Protein AF-A0A2S9GPL2-F1 (afdb_monomer_lite)

Secondary structure (DSSP, 8-state):
-HHHHHHHHHHHHHHH-TTS---HHHHHHHHHHHHHHHHHH-B-TTS-BSS-------SS-STT----------

pLDDT: mean 90.33, std 11.75, range [43.88, 98.06]

Structure (mmCIF, N/CA/C/O backbone):
data_AF-A0A2S9GPL2-F1
#
_entry.id   AF-A0A2S9GPL2-F1
#
loop_
_atom_site.group_PDB
_atom_site.id
_atom_site.type_symbol
_atom_site.label_atom_id
_atom_site.label_alt_id
_atom_site.label_comp_id
_atom_site.label_asym_id
_atom_site.label_entity_id
_atom_site.label_seq_id
_atom_site.pdbx_PDB_ins_code
_atom_site.Cartn_x
_atom_site.Cartn_y
_atom_site.Cartn_z
_atom_site.occupancy
_atom_site.B_iso_or_equiv
_atom_site.auth_seq_id
_atom_site.auth_comp_id
_atom_site.auth_asym_id
_atom_site.auth_atom_id
_atom_site.pdbx_PDB_model_num
ATOM 1 N N . MET A 1 1 ? -10.461 -1.368 -11.654 1.00 81.06 1 MET A N 1
ATOM 2 C CA . MET A 1 1 ? -9.569 -0.180 -11.661 1.00 81.06 1 MET A CA 1
ATOM 3 C C . MET A 1 1 ? -9.055 0.094 -10.255 1.00 81.06 1 MET A C 1
ATOM 5 O O . MET A 1 1 ? -9.811 -0.108 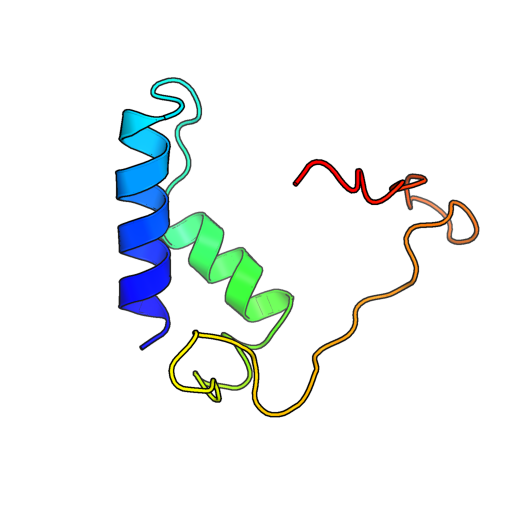-9.311 1.00 81.06 1 MET A O 1
ATOM 9 N N . ALA A 1 2 ? -7.824 0.598 -10.115 1.00 90.25 2 ALA A N 1
ATOM 10 C CA . ALA A 1 2 ? -7.184 0.840 -8.814 1.00 90.25 2 ALA A CA 1
ATOM 11 C C . ALA A 1 2 ? -7.969 1.803 -7.897 1.00 90.25 2 ALA A C 1
ATOM 13 O O . ALA A 1 2 ? -8.102 1.541 -6.708 1.00 90.25 2 ALA A O 1
ATOM 14 N N . LEU A 1 3 ? -8.582 2.861 -8.448 1.00 94.44 3 LEU A N 1
ATOM 15 C CA . LEU A 1 3 ? -9.395 3.808 -7.667 1.00 94.44 3 LEU A CA 1
ATOM 16 C C . LEU A 1 3 ? -10.542 3.129 -6.900 1.00 94.44 3 LEU A C 1
ATOM 18 O O . LEU A 1 3 ? -10.786 3.453 -5.739 1.00 94.44 3 LEU A O 1
ATOM 22 N N . ALA A 1 4 ? -11.236 2.183 -7.539 1.00 94.25 4 ALA A N 1
ATOM 23 C CA . ALA A 1 4 ? -12.327 1.455 -6.899 1.00 94.25 4 ALA A CA 1
ATOM 24 C C . ALA A 1 4 ? -11.816 0.604 -5.727 1.00 94.25 4 ALA A C 1
ATOM 26 O O . ALA A 1 4 ? -12.464 0.554 -4.686 1.00 94.25 4 ALA A O 1
ATOM 27 N N . ALA A 1 5 ? -10.629 0.003 -5.866 1.00 94.44 5 ALA A N 1
ATOM 28 C CA . ALA A 1 5 ? -10.004 -0.765 -4.794 1.00 94.44 5 ALA A CA 1
ATOM 29 C C . ALA A 1 5 ? -9.658 0.119 -3.582 1.00 94.44 5 ALA A C 1
ATOM 31 O O . ALA A 1 5 ? -9.971 -0.258 -2.457 1.00 94.44 5 ALA A O 1
ATOM 32 N N . TYR A 1 6 ? -9.098 1.317 -3.793 1.00 97.06 6 TYR A N 1
ATOM 33 C CA . TYR A 1 6 ? -8.759 2.228 -2.689 1.00 97.06 6 TYR A CA 1
ATOM 34 C C . TYR A 1 6 ? -9.992 2.746 -1.937 1.00 97.06 6 TYR A C 1
ATOM 36 O O . TYR A 1 6 ? -9.984 2.791 -0.710 1.00 97.06 6 TYR A O 1
ATOM 44 N N . ARG A 1 7 ? -11.072 3.087 -2.652 1.00 97.69 7 ARG A N 1
ATOM 45 C CA . ARG A 1 7 ? -12.348 3.489 -2.027 1.00 97.69 7 ARG A CA 1
ATOM 46 C C . ARG A 1 7 ? -13.012 2.344 -1.265 1.00 97.69 7 ARG A C 1
ATOM 48 O O . ARG A 1 7 ? -13.573 2.555 -0.192 1.00 97.69 7 ARG A O 1
ATOM 55 N N . ASN A 1 8 ? -12.937 1.131 -1.812 1.00 96.75 8 ASN A N 1
ATOM 56 C CA . ASN A 1 8 ? -13.443 -0.052 -1.129 1.00 96.75 8 ASN A CA 1
ATOM 57 C C . ASN A 1 8 ? -12.668 -0.306 0.172 1.00 96.75 8 ASN A C 1
ATOM 59 O O . ASN A 1 8 ? -13.279 -0.515 1.212 1.00 96.75 8 ASN A O 1
ATOM 63 N N . ALA A 1 9 ? -11.336 -0.208 0.139 1.00 96.81 9 ALA A N 1
ATOM 64 C CA . ALA A 1 9 ? -10.501 -0.377 1.326 1.00 96.81 9 ALA A CA 1
ATOM 65 C C . ALA A 1 9 ? -10.827 0.643 2.432 1.00 96.81 9 ALA A C 1
ATOM 67 O O . ALA A 1 9 ? -10.963 0.255 3.588 1.00 96.81 9 ALA A O 1
ATOM 68 N N . GLU A 1 10 ? -11.021 1.920 2.085 1.00 97.62 10 GLU A N 1
ATOM 69 C CA . GLU A 1 10 ? -11.495 2.946 3.028 1.00 97.62 10 GLU A CA 1
ATOM 70 C C . GLU A 1 10 ? -12.846 2.557 3.651 1.00 97.62 10 GLU A C 1
ATOM 72 O O . GLU A 1 10 ? -12.990 2.570 4.871 1.00 97.62 10 GLU A O 1
ATOM 77 N N . THR A 1 11 ? -13.811 2.131 2.830 1.00 97.75 11 THR A N 1
ATOM 78 C CA . THR A 1 11 ? -15.145 1.715 3.301 1.00 97.75 11 THR A CA 1
ATOM 79 C C . THR A 1 11 ? -15.065 0.511 4.243 1.00 97.75 11 THR A C 1
ATOM 81 O O . THR A 1 11 ? -15.695 0.498 5.300 1.00 97.75 11 THR A O 1
ATOM 84 N N . MET A 1 12 ? -14.263 -0.496 3.889 1.00 97.75 12 MET A N 1
ATOM 85 C CA . MET A 1 12 ? -14.051 -1.687 4.712 1.00 97.75 12 MET A CA 1
ATOM 86 C C . MET A 1 12 ? -13.409 -1.331 6.056 1.00 97.75 12 MET A C 1
ATOM 88 O O . MET A 1 12 ? -13.864 -1.797 7.099 1.00 97.75 12 MET A O 1
ATOM 92 N N . MET A 1 13 ? -12.382 -0.479 6.046 1.00 97.75 13 MET A N 1
ATOM 93 C CA . MET A 1 13 ? -11.671 -0.074 7.260 1.00 97.75 13 MET A CA 1
ATOM 94 C C . MET A 1 13 ? -12.504 0.839 8.153 1.00 97.75 13 MET A C 1
ATOM 96 O O . MET A 1 13 ? -12.413 0.716 9.370 1.00 97.75 13 MET A O 1
ATOM 100 N N . ALA A 1 14 ? -13.366 1.683 7.585 1.00 96.62 14 ALA A N 1
ATOM 101 C CA . ALA A 1 14 ? -14.324 2.466 8.359 1.00 96.62 14 ALA A CA 1
ATOM 102 C C . ALA A 1 14 ? -15.283 1.575 9.173 1.00 96.62 14 ALA A C 1
ATOM 104 O O . ALA A 1 14 ? -15.678 1.956 10.272 1.00 96.62 14 ALA A O 1
ATOM 105 N N . GLY A 1 15 ? -15.627 0.384 8.665 1.00 97.31 15 GLY A N 1
ATOM 106 C CA . GLY A 1 15 ? -16.419 -0.610 9.394 1.00 97.31 15 GLY A CA 1
ATOM 107 C C . GLY A 1 15 ? -15.601 -1.457 10.375 1.00 97.31 15 GLY A C 1
ATOM 108 O O . GLY A 1 15 ? -16.023 -1.654 11.511 1.00 97.31 15 GLY A O 1
ATOM 109 N N . ALA A 1 16 ? -14.436 -1.956 9.952 1.00 97.31 16 ALA A N 1
ATOM 110 C CA . ALA A 1 16 ? -13.610 -2.863 10.755 1.00 97.31 16 ALA A CA 1
ATOM 111 C C . ALA A 1 16 ? -12.860 -2.152 11.896 1.00 97.31 16 ALA A C 1
ATOM 113 O O . ALA A 1 16 ? -12.756 -2.682 13.000 1.00 97.31 16 ALA A O 1
ATOM 114 N N . TYR A 1 17 ? -12.355 -0.9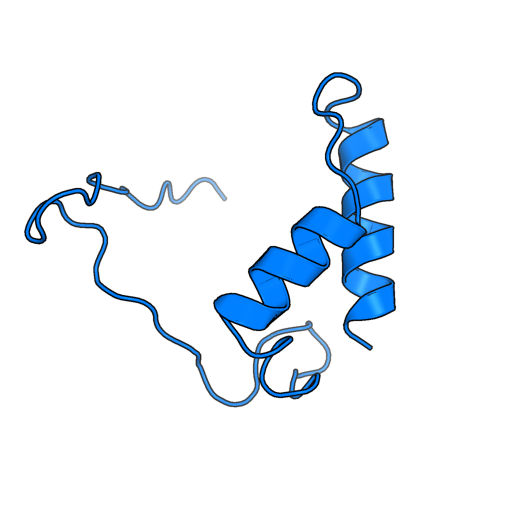45 11.635 1.00 97.12 17 TYR A N 1
ATOM 115 C CA . TYR A 1 17 ? -11.570 -0.141 12.570 1.00 97.12 17 TYR A CA 1
ATOM 116 C C . TYR A 1 17 ? -11.970 1.341 12.474 1.00 97.12 17 TYR A C 1
ATOM 118 O O . TYR A 1 17 ? -11.216 2.151 11.925 1.00 97.12 17 TYR A O 1
ATOM 126 N N . PRO A 1 18 ? -13.122 1.743 13.041 1.00 95.00 18 PRO A N 1
ATOM 127 C CA . PRO A 1 18 ? -13.659 3.098 12.873 1.00 95.00 18 PRO A CA 1
ATOM 128 C C . PRO A 1 18 ? -12.709 4.230 13.309 1.00 95.00 18 PRO A C 1
ATOM 130 O O . PRO A 1 18 ? -12.752 5.323 12.753 1.00 95.00 18 PRO A O 1
ATOM 133 N N . GLY A 1 19 ? -11.818 3.974 14.275 1.00 96.69 19 GLY A N 1
ATOM 134 C CA . GLY A 1 19 ? -10.811 4.937 14.741 1.00 96.69 19 GLY A CA 1
ATOM 135 C C . GLY A 1 19 ? -9.544 5.033 13.880 1.00 96.69 19 GLY A C 1
ATOM 136 O O . GLY A 1 19 ? -8.671 5.835 14.191 1.00 96.69 19 GLY A O 1
ATOM 137 N N . CYS A 1 20 ? -9.409 4.222 12.824 1.00 95.50 20 CYS A N 1
ATOM 138 C CA . CYS A 1 20 ? -8.205 4.180 11.989 1.00 95.50 20 CYS A CA 1
ATOM 139 C C . CYS A 1 20 ? -8.037 5.445 11.131 1.00 95.50 20 CYS A C 1
ATOM 141 O O . CYS A 1 20 ? -6.912 5.873 10.891 1.00 95.50 20 CYS A O 1
ATOM 143 N N . GLY A 1 21 ? -9.141 6.049 10.670 1.00 94.38 21 GLY A N 1
ATOM 144 C CA . GLY A 1 21 ? -9.105 7.279 9.866 1.00 94.38 21 GLY A CA 1
ATOM 145 C C . GLY A 1 21 ? -8.394 7.136 8.512 1.00 94.38 21 GLY A C 1
ATOM 146 O O . GLY A 1 21 ? -7.941 8.129 7.946 1.00 94.38 21 GLY A O 1
ATOM 147 N N . LEU A 1 22 ? -8.264 5.909 7.999 1.00 95.88 22 LEU A N 1
ATOM 148 C CA . LEU A 1 22 ? -7.559 5.613 6.755 1.00 95.88 22 LEU A CA 1
ATOM 149 C C . LEU A 1 22 ? -8.330 6.141 5.542 1.00 95.88 22 LEU A C 1
ATOM 151 O O . LEU A 1 22 ? -9.386 5.609 5.210 1.00 95.88 22 LEU A O 1
ATOM 155 N N . SER A 1 23 ? -7.775 7.134 4.847 1.00 97.38 23 SER A N 1
ATOM 156 C CA . SER A 1 23 ? -8.417 7.707 3.666 1.00 97.38 23 SER A CA 1
ATOM 157 C C . SER A 1 23 ? -7.977 7.047 2.354 1.00 97.38 23 SER A C 1
ATOM 159 O O . SER A 1 23 ? -6.820 6.643 2.177 1.00 97.38 23 SER A O 1
ATOM 161 N N . TRP A 1 24 ? -8.879 6.987 1.370 1.00 97.88 24 TRP A N 1
ATOM 162 C CA . TRP A 1 24 ? -8.583 6.371 0.067 1.00 97.88 24 TRP A CA 1
ATOM 163 C C . TRP A 1 24 ? -7.442 7.082 -0.678 1.00 97.88 24 TRP A C 1
ATOM 165 O O . TRP A 1 24 ? -6.687 6.447 -1.414 1.00 97.88 24 TRP A O 1
ATOM 175 N N . ASN A 1 25 ? -7.297 8.399 -0.505 1.00 97.88 25 ASN A N 1
ATOM 176 C CA . ASN A 1 25 ? -6.259 9.187 -1.172 1.00 97.88 25 ASN A CA 1
ATOM 177 C C . ASN A 1 25 ? -4.865 8.895 -0.601 1.00 97.88 25 ASN A C 1
ATOM 179 O O . ASN A 1 25 ? -3.900 8.873 -1.364 1.00 97.88 25 ASN A O 1
ATOM 183 N N . LEU A 1 26 ? -4.762 8.613 0.703 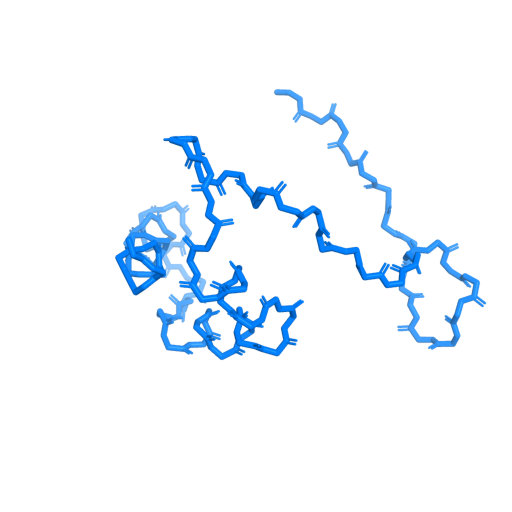1.00 97.69 26 LEU A N 1
ATOM 184 C CA . LEU A 1 26 ? -3.517 8.160 1.320 1.00 97.69 26 LEU A CA 1
ATOM 185 C C . LEU A 1 26 ? -3.104 6.797 0.750 1.00 97.69 26 LEU A C 1
ATOM 187 O O . LEU A 1 26 ? -1.978 6.639 0.277 1.00 97.69 26 LEU A O 1
ATOM 191 N N . LEU A 1 27 ? -4.040 5.844 0.702 1.00 97.19 27 LEU A N 1
ATOM 192 C CA . LEU A 1 27 ? -3.811 4.527 0.102 1.00 97.19 27 LEU A CA 1
ATOM 193 C C . LEU A 1 27 ? -3.409 4.613 -1.373 1.00 97.19 27 LEU A C 1
ATOM 195 O O . LEU A 1 27 ? -2.507 3.901 -1.812 1.00 97.19 27 LEU A O 1
ATOM 199 N N . ALA A 1 28 ? -4.042 5.502 -2.140 1.00 97.88 28 ALA A N 1
ATOM 200 C CA . ALA A 1 28 ? -3.671 5.740 -3.528 1.00 97.88 28 ALA A CA 1
ATOM 201 C C . ALA A 1 28 ? -2.244 6.299 -3.648 1.00 97.88 28 ALA A C 1
ATOM 203 O O . ALA A 1 28 ? -1.500 5.872 -4.530 1.00 97.88 28 ALA A O 1
ATOM 204 N N . GLY A 1 29 ? -1.843 7.209 -2.754 1.00 98.06 29 GLY A N 1
ATOM 205 C CA . GLY A 1 29 ? -0.476 7.725 -2.677 1.00 98.06 29 GLY A CA 1
ATOM 206 C C . GLY A 1 29 ? 0.552 6.613 -2.465 1.00 98.06 29 GLY A C 1
ATOM 207 O O . GLY A 1 29 ? 1.474 6.479 -3.268 1.00 98.06 29 GLY A O 1
ATOM 208 N N . ILE A 1 30 ? 0.334 5.760 -1.459 1.00 96.56 30 ILE A N 1
ATOM 209 C CA . ILE A 1 30 ? 1.176 4.582 -1.193 1.00 96.56 30 ILE A CA 1
ATOM 210 C C . ILE A 1 30 ? 1.202 3.669 -2.423 1.00 96.56 30 ILE A C 1
ATOM 212 O O . ILE A 1 30 ? 2.262 3.338 -2.941 1.00 96.56 30 ILE A O 1
ATOM 216 N N . GLY A 1 31 ? 0.035 3.327 -2.972 1.00 95.69 31 GLY A N 1
ATOM 217 C CA . GLY A 1 31 ? -0.065 2.446 -4.131 1.00 95.69 31 GLY A CA 1
ATOM 218 C C . GLY A 1 31 ? 0.651 2.975 -5.378 1.00 95.69 31 GLY A C 1
ATOM 219 O O . GLY A 1 31 ? 1.185 2.179 -6.155 1.00 95.69 31 GLY A O 1
ATOM 220 N N . ARG A 1 32 ? 0.710 4.298 -5.574 1.00 96.75 32 ARG A N 1
ATOM 221 C CA . ARG A 1 32 ? 1.495 4.916 -6.650 1.00 96.75 32 ARG A CA 1
ATOM 222 C C . ARG A 1 32 ? 2.991 4.699 -6.447 1.00 96.75 32 ARG A C 1
ATOM 224 O O . ARG A 1 32 ? 3.656 4.316 -7.404 1.00 96.75 32 ARG A O 1
ATOM 231 N N . ILE A 1 33 ? 3.496 4.964 -5.244 1.00 96.44 33 ILE A N 1
ATOM 232 C CA . ILE A 1 33 ? 4.929 4.887 -4.931 1.00 96.44 33 ILE A CA 1
ATOM 233 C C . ILE A 1 33 ? 5.414 3.438 -4.929 1.00 96.44 33 ILE A C 1
ATOM 235 O O . ILE A 1 33 ? 6.394 3.128 -5.594 1.00 96.44 33 ILE A O 1
ATOM 239 N N . GLU A 1 34 ? 4.680 2.545 -4.272 1.00 93.88 34 GLU A N 1
ATOM 240 C CA . GLU A 1 34 ? 5.111 1.158 -4.074 1.00 93.88 34 GLU A CA 1
ATOM 241 C C . GLU A 1 34 ? 4.925 0.281 -5.318 1.00 93.88 34 GLU A C 1
ATOM 243 O O . GLU A 1 34 ? 5.603 -0.728 -5.489 1.00 93.88 34 GLU A O 1
ATOM 248 N N . SER A 1 35 ? 3.969 0.616 -6.192 1.00 94.50 35 SER A N 1
ATOM 249 C CA . SER A 1 35 ? 3.566 -0.305 -7.267 1.00 94.50 35 SER A CA 1
ATOM 250 C C . SER A 1 35 ? 3.149 0.350 -8.578 1.00 94.50 35 SER A C 1
ATOM 252 O O . SER A 1 35 ? 2.709 -0.353 -9.488 1.00 94.50 35 SER A O 1
ATOM 254 N N . MET A 1 36 ? 3.215 1.681 -8.689 1.00 96.00 36 MET A N 1
ATOM 255 C CA . MET A 1 36 ? 2.639 2.420 -9.818 1.00 96.00 36 MET A CA 1
ATOM 256 C C . MET A 1 36 ? 1.163 2.042 -10.056 1.00 96.00 36 MET A C 1
ATOM 258 O O . MET A 1 36 ? 0.734 1.800 -11.183 1.00 96.00 36 MET A O 1
ATOM 262 N N . HIS A 1 37 ? 0.381 1.943 -8.974 1.00 96.06 37 HIS A N 1
ATOM 263 C CA . HIS A 1 37 ? -0.997 1.438 -8.988 1.00 96.06 37 HIS A CA 1
ATOM 264 C C . HIS A 1 37 ? -1.117 0.042 -9.622 1.00 96.06 37 HIS A C 1
ATOM 266 O O . HIS A 1 37 ? -1.921 -0.159 -10.532 1.00 96.06 37 HIS A O 1
ATOM 272 N N . ALA A 1 38 ? -0.307 -0.913 -9.163 1.00 94.94 38 ALA A N 1
ATOM 273 C CA . ALA A 1 38 ? -0.178 -2.244 -9.757 1.00 94.94 38 ALA A CA 1
ATOM 274 C C . ALA A 1 38 ? 0.156 -2.196 -11.263 1.00 94.94 38 ALA A C 1
ATOM 276 O O . ALA A 1 38 ? -0.527 -2.814 -12.077 1.00 94.94 38 ALA A O 1
ATOM 277 N N . ASN A 1 39 ? 1.182 -1.427 -11.648 1.00 95.00 39 ASN A N 1
ATOM 278 C CA . ASN A 1 39 ? 1.575 -1.202 -13.047 1.00 95.00 39 ASN A CA 1
ATOM 279 C C . ASN A 1 39 ? 0.405 -0.700 -13.921 1.00 95.00 39 ASN A C 1
ATOM 281 O O . ASN A 1 39 ? 0.133 -1.223 -15.000 1.00 95.00 39 ASN A O 1
ATOM 285 N N . GLY A 1 40 ? -0.330 0.302 -13.429 1.00 94.12 40 GLY A N 1
ATOM 286 C CA . GLY A 1 40 ? -1.491 0.859 -14.130 1.00 94.12 40 GLY A CA 1
ATOM 287 C C . GLY A 1 40 ? -2.744 -0.025 -14.087 1.00 94.12 40 GLY A C 1
ATOM 288 O O . GLY A 1 40 ? -3.606 0.095 -14.954 1.00 94.12 40 GLY A O 1
ATOM 289 N N . GLY A 1 41 ? -2.876 -0.891 -13.080 1.00 94.19 41 GLY A N 1
ATOM 290 C CA . GLY A 1 41 ? -4.015 -1.798 -12.911 1.00 94.19 41 GLY A CA 1
ATOM 291 C C . GLY A 1 41 ? -3.854 -3.141 -13.622 1.00 94.19 41 GLY A C 1
ATOM 292 O O . GLY A 1 41 ? -4.853 -3.783 -13.938 1.00 94.19 41 GLY A O 1
ATOM 293 N N . ALA A 1 42 ? -2.616 -3.567 -13.872 1.00 95.56 42 ALA A N 1
ATOM 294 C CA . ALA A 1 42 ? -2.278 -4.838 -14.493 1.00 95.56 42 ALA A CA 1
ATOM 295 C C . ALA A 1 42 ? -2.428 -5.991 -13.478 1.00 95.56 42 ALA A C 1
ATOM 297 O O . ALA A 1 42 ? -1.447 -6.534 -12.964 1.00 95.56 42 ALA A O 1
ATOM 298 N N . THR A 1 43 ? -3.675 -6.353 -13.172 1.00 94.31 43 THR A N 1
ATOM 299 C CA . THR A 1 43 ? -4.033 -7.425 -12.230 1.00 94.31 43 THR A CA 1
ATOM 300 C C . THR A 1 43 ? -4.911 -8.494 -12.881 1.00 94.31 43 THR A C 1
ATOM 302 O O . THR A 1 43 ? -5.678 -8.197 -13.794 1.00 94.31 43 THR A O 1
ATOM 305 N N . ASP A 1 44 ? -4.835 -9.730 -12.385 1.00 94.12 44 ASP A N 1
ATOM 306 C CA . ASP A 1 44 ? -5.764 -10.809 -12.728 1.00 94.12 44 ASP A CA 1
ATOM 307 C C . ASP A 1 44 ? -7.169 -10.575 -12.128 1.00 94.12 44 ASP A C 1
ATOM 309 O O . ASP A 1 44 ? -7.427 -9.589 -11.430 1.00 94.12 44 ASP A O 1
ATOM 313 N N . ALA A 1 45 ? -8.094 -11.505 -12.381 1.00 92.88 45 ALA A N 1
ATOM 314 C CA . ALA A 1 45 ? -9.472 -11.427 -11.887 1.00 92.88 45 ALA A CA 1
ATOM 315 C C . ALA A 1 45 ? -9.595 -11.438 -10.349 1.00 92.88 45 ALA A C 1
ATOM 317 O O . ALA A 1 45 ? -10.637 -11.065 -9.817 1.00 92.88 45 ALA A O 1
ATOM 318 N N . ARG A 1 46 ? -8.544 -11.850 -9.629 1.00 91.75 46 ARG A N 1
ATOM 319 C CA . ARG A 1 46 ? -8.484 -11.857 -8.162 1.00 91.75 46 ARG A CA 1
ATOM 320 C C . ARG A 1 46 ? -7.793 -10.610 -7.603 1.00 91.75 46 ARG A C 1
ATOM 322 O O . ARG A 1 46 ? -7.621 -10.510 -6.394 1.00 91.75 46 ARG A O 1
ATOM 329 N N . GLY A 1 47 ? -7.376 -9.673 -8.458 1.00 89.31 47 GLY A N 1
ATOM 330 C CA . GLY A 1 47 ? -6.628 -8.484 -8.052 1.00 89.31 47 GLY A CA 1
ATOM 331 C C . GLY A 1 47 ? -5.134 -8.735 -7.819 1.00 89.31 47 GLY A C 1
ATOM 332 O O . GLY A 1 47 ? -4.454 -7.857 -7.295 1.00 89.31 47 GLY A O 1
ATOM 333 N N . THR A 1 48 ? -4.597 -9.895 -8.216 1.00 92.50 48 THR A N 1
ATOM 334 C CA . THR A 1 48 ? -3.158 -10.192 -8.112 1.00 92.50 48 THR A CA 1
ATOM 335 C C . THR A 1 48 ? -2.415 -9.560 -9.284 1.00 92.50 48 THR A C 1
ATOM 337 O O . THR A 1 48 ? -2.837 -9.723 -10.426 1.00 92.50 48 THR A O 1
ATOM 340 N N . ALA A 1 49 ? -1.310 -8.850 -9.041 1.00 93.25 49 ALA A N 1
ATOM 341 C CA . ALA A 1 49 ? -0.509 -8.255 -10.115 1.00 93.25 49 ALA A CA 1
ATOM 342 C C . ALA A 1 49 ? -0.030 -9.328 -11.113 1.00 93.25 49 ALA A C 1
ATOM 344 O O . ALA A 1 49 ? 0.571 -10.322 -10.708 1.00 93.25 49 ALA A O 1
ATOM 345 N N . VAL A 1 50 ? -0.264 -9.124 -12.417 1.00 96.00 50 VAL A N 1
ATOM 346 C CA . VAL A 1 50 ? 0.108 -10.110 -13.455 1.00 96.00 50 VAL A CA 1
ATOM 347 C C . VAL A 1 50 ? 1.617 -10.318 -13.556 1.00 96.00 50 VAL A C 1
ATOM 349 O O . VAL A 1 50 ? 2.077 -11.404 -13.899 1.00 96.00 50 VAL A O 1
ATOM 352 N N . ARG A 1 51 ? 2.393 -9.278 -13.239 1.00 94.50 51 ARG A N 1
ATOM 353 C CA . ARG A 1 51 ? 3.835 -9.358 -13.032 1.00 94.50 51 ARG A CA 1
ATOM 354 C C . ARG A 1 51 ? 4.108 -8.976 -11.578 1.00 94.50 51 ARG A C 1
ATOM 356 O O . ARG A 1 51 ? 3.750 -7.856 -11.207 1.00 94.50 51 ARG A O 1
ATOM 363 N N . PRO A 1 52 ? 4.703 -9.870 -10.770 1.00 93.06 52 PRO A N 1
ATOM 364 C CA . PRO A 1 52 ? 5.000 -9.578 -9.376 1.00 93.06 52 PRO A CA 1
ATOM 365 C C . PRO A 1 52 ? 5.832 -8.303 -9.212 1.00 93.06 52 PRO A C 1
ATOM 367 O O . PRO A 1 52 ? 6.723 -8.023 -10.017 1.00 93.06 52 PRO A O 1
ATOM 370 N N . ILE A 1 53 ? 5.521 -7.542 -8.164 1.00 91.94 53 ILE A N 1
ATOM 371 C CA . ILE A 1 53 ? 6.225 -6.321 -7.772 1.00 91.94 53 ILE A CA 1
ATOM 372 C C . ILE A 1 53 ? 6.796 -6.600 -6.386 1.00 91.94 53 ILE A C 1
ATOM 374 O O . ILE A 1 53 ? 6.037 -6.783 -5.437 1.00 91.94 53 ILE A O 1
ATOM 378 N N . TYR A 1 54 ? 8.118 -6.702 -6.289 1.00 90.81 54 TYR A N 1
ATOM 379 C CA . TYR A 1 54 ? 8.806 -7.013 -5.040 1.00 90.81 54 TYR A CA 1
ATOM 380 C C . TYR A 1 54 ? 9.486 -5.761 -4.492 1.00 90.81 54 TYR A C 1
ATOM 382 O O . TYR A 1 54 ? 10.184 -5.063 -5.228 1.00 90.81 54 TYR A O 1
ATOM 390 N N . GLY A 1 55 ? 9.277 -5.498 -3.204 1.00 86.75 55 GLY A N 1
ATOM 391 C CA . GLY A 1 55 ? 10.076 -4.548 -2.435 1.00 86.75 55 GLY A CA 1
ATOM 392 C C . GLY A 1 55 ? 11.358 -5.192 -1.888 1.00 86.75 55 GLY A C 1
ATOM 393 O O . GLY A 1 55 ? 11.602 -6.381 -2.117 1.00 86.75 55 GLY A O 1
ATOM 394 N N . PRO A 1 56 ? 12.185 -4.425 -1.158 1.00 88.19 56 PRO A N 1
ATOM 395 C CA . PRO A 1 56 ? 13.329 -4.971 -0.432 1.00 88.19 56 PRO A CA 1
ATOM 396 C C . PRO A 1 56 ? 12.896 -5.991 0.633 1.00 88.19 56 PRO A C 1
ATOM 398 O O . PRO A 1 56 ? 11.763 -5.962 1.118 1.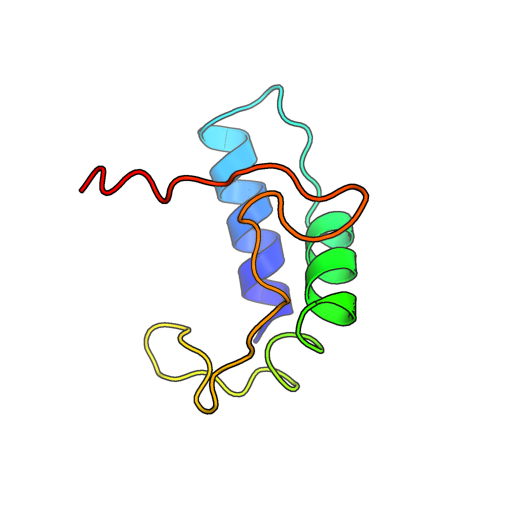00 88.19 56 PRO A O 1
ATOM 401 N N . SER A 1 57 ? 13.820 -6.871 1.029 1.00 88.12 57 SER A N 1
ATOM 402 C CA . SER A 1 57 ? 13.601 -7.760 2.173 1.00 88.12 57 SER A CA 1
ATOM 403 C C . SER A 1 57 ? 13.461 -6.935 3.456 1.00 88.12 57 SER A C 1
ATOM 405 O O . SER A 1 57 ? 14.208 -5.978 3.672 1.00 88.12 57 SER A O 1
ATOM 407 N N . LEU A 1 58 ? 12.497 -7.296 4.302 1.00 87.56 58 LEU A N 1
ATOM 408 C CA . LEU A 1 58 ? 12.235 -6.667 5.601 1.00 87.56 58 LEU A CA 1
ATOM 409 C C . LEU A 1 58 ? 12.634 -7.646 6.712 1.00 87.56 58 LEU A C 1
ATOM 411 O O . LEU A 1 58 ? 11.802 -8.141 7.466 1.00 87.56 58 LEU A O 1
ATOM 415 N N . ASP A 1 59 ? 13.918 -8.000 6.726 1.00 88.81 59 ASP A N 1
ATOM 416 C CA . ASP A 1 59 ? 14.520 -9.036 7.575 1.00 88.81 59 ASP A CA 1
ATOM 417 C C . ASP A 1 59 ? 15.573 -8.486 8.554 1.00 88.81 59 ASP A C 1
ATOM 419 O O . ASP A 1 59 ? 16.358 -9.248 9.115 1.00 88.81 59 ASP A O 1
ATOM 423 N N . GLY A 1 60 ? 15.600 -7.169 8.771 1.00 88.25 60 GLY A N 1
ATOM 424 C CA . GLY A 1 60 ? 16.544 -6.513 9.683 1.00 88.25 60 GLY A CA 1
ATOM 425 C C . GLY A 1 60 ? 17.949 -6.298 9.105 1.00 88.25 60 GLY A C 1
ATOM 426 O O . GLY A 1 60 ? 18.801 -5.723 9.780 1.00 88.25 60 GLY A O 1
ATOM 427 N N . THR A 1 61 ? 18.234 -6.758 7.877 1.00 91.00 61 THR A N 1
ATOM 428 C CA . THR A 1 61 ? 19.575 -6.628 7.274 1.00 91.00 61 THR A CA 1
ATOM 429 C C . THR A 1 61 ? 19.847 -5.261 6.640 1.00 91.00 61 THR A C 1
ATOM 431 O O . THR A 1 61 ? 21.007 -4.932 6.383 1.00 91.00 61 THR A O 1
ATOM 434 N N . LEU A 1 62 ? 18.813 -4.444 6.398 1.00 88.31 62 LEU A N 1
ATOM 435 C CA . LEU A 1 62 ? 18.951 -3.106 5.819 1.00 88.31 62 LEU A CA 1
ATOM 436 C C . LEU A 1 62 ? 18.782 -2.041 6.912 1.00 88.31 62 LEU A C 1
ATOM 438 O O . LEU A 1 62 ? 17.867 -2.144 7.726 1.00 88.31 62 LEU A O 1
ATOM 442 N N . PRO A 1 63 ? 19.600 -0.974 6.931 1.00 88.75 63 PRO A N 1
ATOM 443 C CA . PRO A 1 63 ? 19.419 0.110 7.891 1.00 88.75 63 PRO A CA 1
ATOM 444 C C . PRO A 1 63 ? 17.994 0.678 7.837 1.00 88.75 63 PRO A C 1
ATOM 446 O O . PRO A 1 63 ? 17.549 1.151 6.792 1.00 88.75 63 PRO A O 1
ATOM 449 N N . GLY A 1 64 ? 17.288 0.640 8.969 1.00 83.62 64 GLY A N 1
ATOM 450 C CA . GLY A 1 64 ? 15.932 1.175 9.090 1.00 83.62 64 GLY A CA 1
ATOM 451 C C . GLY A 1 64 ? 14.805 0.257 8.603 1.00 83.62 64 GLY A C 1
ATOM 452 O O . GLY A 1 64 ? 13.676 0.736 8.515 1.00 83.62 64 GLY A O 1
ATOM 453 N N . ASN A 1 65 ? 15.063 -1.026 8.300 1.00 86.69 65 ASN A N 1
ATOM 454 C CA . ASN A 1 65 ? 13.992 -2.017 8.150 1.00 86.69 65 ASN A CA 1
ATOM 455 C C . ASN A 1 65 ? 13.733 -2.770 9.469 1.00 86.69 65 ASN A C 1
ATOM 457 O O . ASN A 1 65 ? 14.652 -3.099 10.213 1.00 86.69 65 ASN A O 1
ATOM 461 N N . GLU A 1 66 ? 12.460 -3.032 9.760 1.00 82.31 66 GLU A N 1
ATOM 462 C CA . GLU A 1 66 ? 12.058 -3.925 10.850 1.00 82.31 66 GLU A CA 1
ATOM 463 C C . GLU A 1 66 ? 12.004 -5.371 10.353 1.00 82.31 66 GLU A C 1
ATOM 465 O O . GLU A 1 66 ? 11.758 -5.619 9.169 1.00 82.31 66 GLU A O 1
ATOM 470 N N . VAL A 1 67 ? 12.189 -6.331 11.263 1.00 87.19 67 VAL A N 1
ATOM 471 C CA . VAL A 1 67 ? 11.988 -7.752 10.956 1.00 87.19 67 VAL A CA 1
ATOM 472 C C . VAL A 1 67 ? 10.488 -8.027 10.880 1.00 87.19 67 VAL A C 1
ATOM 474 O O . VAL A 1 67 ? 9.814 -8.190 11.899 1.00 87.19 67 VAL A O 1
ATOM 477 N N . ILE A 1 68 ? 9.954 -8.113 9.662 1.00 80.44 68 ILE A N 1
ATOM 478 C CA . ILE A 1 68 ? 8.566 -8.513 9.437 1.00 80.44 68 ILE A CA 1
ATOM 479 C C . ILE A 1 68 ? 8.510 -10.029 9.280 1.00 80.44 68 ILE A C 1
ATOM 481 O O . ILE A 1 68 ? 8.734 -10.589 8.206 1.00 80.44 68 ILE A O 1
ATOM 485 N N . VAL A 1 69 ? 8.140 -10.709 10.363 1.00 77.69 69 VAL A N 1
ATOM 486 C CA . VAL A 1 69 ? 7.683 -12.096 10.282 1.00 77.69 69 VA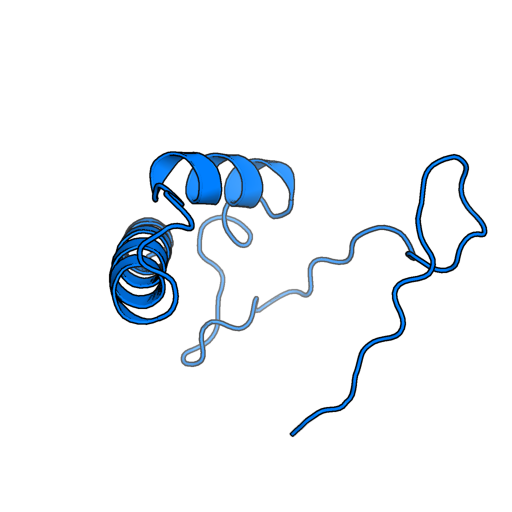L A CA 1
ATOM 487 C C . VAL A 1 69 ? 6.300 -12.106 9.635 1.00 77.69 69 VAL A C 1
ATOM 489 O O . VAL A 1 69 ? 5.342 -11.585 10.201 1.00 77.69 69 VAL A O 1
ATOM 492 N N . GLN A 1 70 ? 6.173 -12.683 8.435 1.00 59.81 70 GLN A N 1
ATOM 493 C CA . GLN A 1 70 ? 4.850 -12.958 7.873 1.00 59.81 70 GLN A CA 1
ATOM 494 C C . GLN A 1 70 ? 4.121 -13.913 8.823 1.00 59.81 70 GLN A C 1
ATOM 496 O O . GLN A 1 70 ? 4.387 -15.117 8.838 1.00 59.81 70 GLN A O 1
ATOM 501 N N . SER A 1 71 ? 3.199 -13.385 9.627 1.00 57.38 71 SER A N 1
ATOM 502 C CA . SER A 1 71 ? 2.257 -14.202 10.373 1.00 57.38 71 SER A CA 1
ATOM 503 C C . SER A 1 71 ? 1.393 -14.939 9.355 1.00 57.38 71 SER A C 1
ATOM 505 O O . SER A 1 71 ? 0.510 -14.372 8.718 1.00 57.38 71 SER A O 1
ATOM 507 N N . ARG A 1 72 ? 1.655 -16.237 9.181 1.00 47.47 72 ARG A N 1
ATOM 508 C CA . ARG A 1 72 ? 0.727 -17.151 8.507 1.00 47.47 72 ARG A CA 1
ATOM 509 C C . ARG A 1 72 ? -0.452 -17.422 9.443 1.00 47.47 72 ARG A C 1
ATOM 511 O O . ARG A 1 72 ? -0.607 -18.533 9.935 1.00 47.47 72 ARG A O 1
ATOM 518 N N . ALA A 1 73 ? -1.231 -16.393 9.752 1.00 44.81 73 ALA A N 1
ATOM 519 C CA . ALA A 1 73 ? -2.570 -16.585 10.279 1.00 44.81 73 ALA A CA 1
ATOM 520 C C . ALA A 1 73 ? -3.496 -16.697 9.063 1.00 44.81 73 ALA A C 1
ATOM 522 O O . ALA A 1 73 ? -3.644 -15.735 8.308 1.00 44.81 73 ALA A O 1
ATOM 523 N N . ALA A 1 74 ? -3.983 -17.916 8.839 1.00 43.88 74 ALA A N 1
ATOM 524 C CA . ALA A 1 74 ? -5.052 -18.221 7.895 1.00 43.88 74 ALA A CA 1
ATOM 525 C C . ALA A 1 74 ? -6.407 -17.815 8.483 1.00 43.88 74 ALA A C 1
ATOM 527 O O . ALA A 1 74 ? -6.548 -17.916 9.725 1.00 43.88 74 ALA A O 1
#

Sequence (74 aa):
MALAAYRNAETMMAGAYPGCGLSWNLLAGIGRIESMHANGGATDARGTAVRPIYGPSLDGTLPGNEVIVQSRAA

Foldseek 3Di:
DLLVVLVVVVVVCCVVPVPPPDHSVVVVVCCCVQCVSLVVQCADPVSHRPDDRDDDQQCPPDPPRHRDDPPPPD

Radius of gyration: 14.44 Å; chains: 1; bounding box: 36×27×29 Å

=== Feature glossary ===
The features interleaved in this record are:

— What the protein is —

Sequence gives the chain of amino acids in standard one-letter code (A=alanine, C=cysteine, …, Y=tyrosine), read N→C. It is the only feature that is directly encoded by the gene; all structural features are derived from the folded form of this sequence.

Database cross-references. InterPro integrates a dozen domain/family signature databases into unified entries with residue-range hits. GO terms attach function/process/location labels with evidence codes. CATH codes position the fold in a four-level structural taxonomy. Organism is the NCBI-taxonomy species name.

— Where its atoms are —

Atomic coordinates in PDBx/mmCIF format — the same representation the Protein Data Bank distributes. Each line of the _atom_site loop places one backbone atom in Cartesian space (units: ångströms, origin: arbitrary).

The six renders are orthographic views along the three Cartesian axes in both directions. Representation (cartoon, sticks, or surface) and color scheme (sequence-rainbow or by-chain) vary across proteins so the training set covers all the common visualization conventions.

— Local backbone conformation —

Eight-state secondary structure (DSSP): H is the canonical α-helix, G the tighter 3₁₀-helix, I the wider π-helix; E/B are β-structure, T and S are turns and bends, and '-' is everything else. DSSP derives these from the pattern of main-chain N–H···O=C hy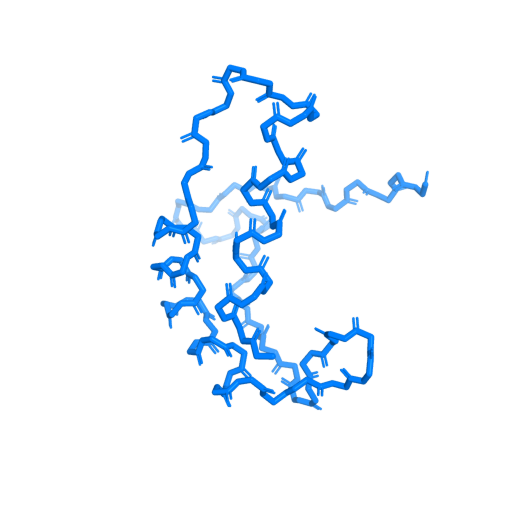drogen bonds, not from the sequence.

P-SEA three-state annotation labels each residue as helix, strand, or coil based purely on the geometry of the Cα trace. It serves as a fallback when the full backbone (and thus DSSP) is unavailable.

The φ/ψ torsion pair specifies the backbone conformation at each residue. φ rotates about the N–Cα bond, ψ about the Cα–C bond. Steric clashes forbid most of the (φ, ψ) plane — the allowed regions (α-helix basin, β-sheet basin, left-handed helix) are the Ramachandran-allowed regions.

— Global shape and packing —

The geometric summary reports three shape descriptors. Rg (radius of gyration) measures how spread out the Cα atoms are about their centre of mass; compact globular proteins have small Rg, elongated or unfolded ones large. Cα contacts (<8 Å, |i−j|>4) count long-range residue pairs in spatial proximity — high for tightly packed folds, near zero for rods or random coil. The bounding-box extents give the protein's footprint along x, y, z in Å.

Solvent-accessible surface area (SASA) is the area in Å² traced out by the centre of a 1.4 Å probe sphere (a water molecule) rolled over the protein's van der Waals surface (Shrake–Rupley / Lee–Richards construction). Buried residues have near-zero SASA; fully exposed residues can exceed 200 Å². The total SASA scales roughly with the number of surface residues.

The contact map is a binary N×N matrix image: pixel (i, j) is dark where Cα_i and Cα_j are within 8 Å and |i−j|>4. Because the |i−j|>4 filter removes local helical contacts, off-diagonal stripes parallel to the main diagonal indicate parallel β-sheets; stripes perpendicular to it indicate antiparallel β-sheets. The Ramachandran plot scatters every residue's (φ, ψ) pair against the sterically allowed regions. The PAE heatmap renders the predicted-aligned-error matrix.

— Structural neighborhood —

3Di is Foldseek's structural alphabet. Each residue is assigned one of twenty discrete states based on how its Cα sits relative to its spatial (not sequential) neighbors. Aligning 3Di strings finds structural homologs roughly as well as full 3D superposition, but orders of magnitude faster.

Nearest PDB neighbors are the top structural matches found by Foldseek when searching this structure against the entire Protein Data Bank. Each hit reports a TM-score (0 to 1; >0.5 almost always implies the same fold) and an E-value. These are *structural* homologs — they may share no detectable sequence similarity.

— Confidence and disorder —

For AlphaFold models, the B-factor field carries pLDDT — the model's own estimate of local accuracy on a 0–100 scale. Regions with pLDDT<50 should be treated as essentially unmodeled; they often correspond to intrinsically disordered segments.

Crystallographic B-factors measure how much each atom's electron density is smeared out, in Å². They rise in mobile loops and surface residues and fall in the buried interior. In AlphaFold models this column is repurposed to hold pLDDT instead.

Predicted aligned error is AlphaFold's pairwise confidence. Unlike pLDDT (per-residue), PAE is per-residue-pair and captures whether two parts of the structure are correctly placed relative to each other. Units are ångströms of expected positional error.